Protein AF-A0A1Y1K5U5-F1 (afdb_monomer_lite)

Sequence (114 aa):
MARRVPLDRSEEAIRVIKEDGGVILTGFTSAGQVDKVNQDIDEIMTRRKSDEAFKARYNGRIYCGLLYGLSETAREEWALNPNLQSIVNHFLQTVNPPEVDKNSMRARSTNAIL

Structure (mmCIF, N/CA/C/O backbone):
data_AF-A0A1Y1K5U5-F1
#
_entry.id   AF-A0A1Y1K5U5-F1
#
loop_
_atom_site.group_PDB
_atom_site.id
_atom_site.type_symbol
_atom_site.label_atom_id
_atom_site.label_alt_id
_atom_site.label_comp_id
_atom_site.label_asym_id
_atom_site.label_entity_id
_atom_site.label_seq_id
_atom_site.pdbx_PDB_ins_code
_atom_site.Cartn_x
_atom_site.Cartn_y
_atom_site.Cartn_z
_atom_site.occupancy
_atom_site.B_iso_or_equiv
_atom_site.auth_seq_id
_atom_site.auth_comp_id
_atom_site.auth_asym_id
_atom_site.auth_atom_id
_atom_site.pdbx_PDB_model_num
ATOM 1 N N . MET A 1 1 ? -16.570 -13.990 1.260 1.00 72.00 1 MET A N 1
ATOM 2 C CA . MET A 1 1 ? -16.125 -12.811 0.478 1.00 72.00 1 MET A CA 1
ATOM 3 C C . MET A 1 1 ? -15.581 -11.797 1.470 1.00 72.00 1 MET A C 1
ATOM 5 O O . MET A 1 1 ? -16.231 -11.620 2.489 1.00 72.00 1 MET A O 1
ATOM 9 N N . ALA A 1 2 ? -14.414 -11.191 1.230 1.00 87.38 2 ALA A N 1
ATOM 10 C CA . ALA A 1 2 ? -13.828 -10.257 2.197 1.00 87.38 2 ALA A CA 1
ATOM 11 C C . ALA A 1 2 ? -14.745 -9.043 2.423 1.00 87.38 2 ALA A C 1
ATOM 13 O O . ALA A 1 2 ? -15.225 -8.434 1.456 1.00 87.38 2 ALA A O 1
ATOM 14 N N . ARG A 1 3 ? -14.997 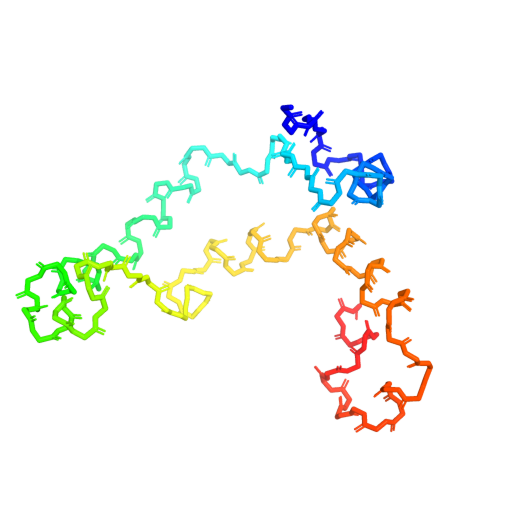-8.714 3.695 1.00 96.56 3 ARG A N 1
ATOM 15 C CA . ARG A 1 3 ? -15.768 -7.531 4.091 1.00 96.56 3 ARG A CA 1
ATOM 16 C C . ARG A 1 3 ? -15.022 -6.259 3.680 1.00 96.56 3 ARG A C 1
ATOM 18 O O . ARG A 1 3 ? -13.791 -6.224 3.655 1.00 96.56 3 ARG A O 1
ATOM 25 N N . ARG A 1 4 ? -15.786 -5.230 3.313 1.00 97.56 4 ARG A N 1
ATOM 26 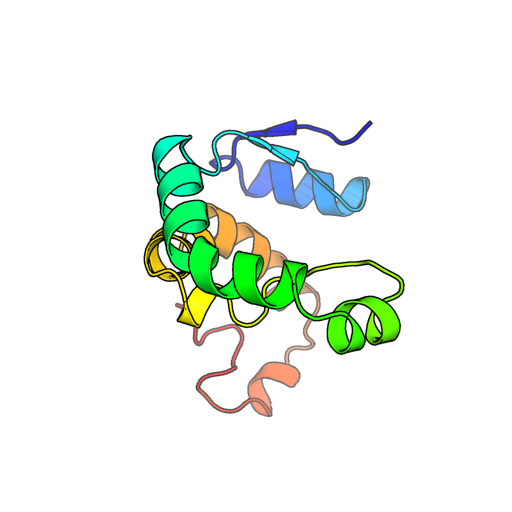C CA . ARG A 1 4 ? -15.281 -3.912 2.911 1.00 97.56 4 ARG A CA 1
ATOM 27 C C . ARG A 1 4 ? -15.586 -2.909 4.008 1.00 97.56 4 ARG A C 1
ATOM 29 O O . ARG A 1 4 ? -16.735 -2.830 4.429 1.00 97.56 4 ARG A O 1
ATOM 36 N N . VAL A 1 5 ? -14.577 -2.162 4.435 1.00 97.94 5 VAL A N 1
ATOM 37 C CA . VAL A 1 5 ? -14.700 -1.151 5.491 1.00 97.94 5 VAL A CA 1
ATOM 38 C C . VAL A 1 5 ? -13.995 0.126 5.025 1.00 97.94 5 VAL A C 1
ATOM 40 O O . VAL A 1 5 ? -12.882 0.034 4.505 1.00 97.94 5 VAL A O 1
ATOM 43 N N . PRO A 1 6 ? -14.611 1.311 5.167 1.00 97.75 6 PRO A N 1
ATOM 44 C CA . PRO A 1 6 ? -13.929 2.585 4.960 1.00 97.75 6 PRO A CA 1
ATOM 45 C C . PRO A 1 6 ? -12.664 2.709 5.811 1.00 97.75 6 PRO A C 1
ATOM 47 O O . PRO A 1 6 ? -12.664 2.333 6.980 1.00 97.75 6 PRO A O 1
ATOM 50 N N . LEU A 1 7 ? -11.582 3.232 5.229 1.00 96.38 7 LEU A N 1
ATOM 51 C CA . LEU A 1 7 ? -10.302 3.366 5.929 1.00 96.38 7 LEU A CA 1
ATOM 52 C C . LEU A 1 7 ? -10.418 4.191 7.223 1.00 96.38 7 LEU A C 1
ATOM 54 O O . LEU A 1 7 ? -9.733 3.891 8.189 1.00 96.38 7 LEU A O 1
ATOM 58 N N . ASP A 1 8 ? -11.296 5.191 7.264 1.00 96.44 8 ASP A N 1
ATOM 59 C CA . ASP A 1 8 ? -11.540 6.042 8.436 1.00 96.44 8 ASP A CA 1
ATOM 60 C C . ASP A 1 8 ? -12.292 5.342 9.585 1.00 96.44 8 ASP A C 1
ATOM 62 O O . ASP A 1 8 ? -12.498 5.936 10.643 1.00 96.44 8 ASP A O 1
ATOM 66 N N . ARG A 1 9 ? -12.669 4.067 9.423 1.00 97.44 9 ARG A N 1
ATOM 67 C CA . ARG A 1 9 ? -13.310 3.242 10.457 1.00 97.44 9 ARG A CA 1
ATOM 68 C C . ARG A 1 9 ? -12.373 2.163 10.999 1.00 97.44 9 ARG A C 1
ATOM 70 O O . ARG A 1 9 ? -12.685 0.970 10.953 1.00 97.44 9 ARG A O 1
ATOM 77 N N . SER A 1 10 ? -11.236 2.582 11.548 1.00 94.69 10 SER A N 1
ATOM 78 C CA . SER A 1 10 ? -10.174 1.688 12.035 1.00 94.69 10 SER A CA 1
ATOM 79 C C . SER A 1 10 ? -10.660 0.613 13.017 1.00 94.69 10 SER A C 1
ATOM 81 O O . SER A 1 10 ? -10.316 -0.553 12.851 1.00 94.69 10 SER A O 1
ATOM 83 N N . GLU A 1 11 ? -11.523 0.949 13.981 1.00 95.62 11 GLU A N 1
ATOM 84 C CA . GLU A 1 11 ? -12.069 -0.019 14.955 1.00 95.62 11 GLU A CA 1
ATOM 85 C C . GLU A 1 11 ? -12.918 -1.118 14.299 1.00 95.62 11 GLU A C 1
ATOM 87 O O . GLU A 1 11 ? -12.829 -2.301 14.639 1.00 95.62 11 GLU A O 1
ATOM 92 N N . GLU A 1 12 ? -13.731 -0.738 13.312 1.00 97.31 12 GLU A N 1
ATOM 93 C CA . GLU A 1 12 ? -14.527 -1.690 12.544 1.00 97.31 12 GLU A CA 1
ATOM 94 C C . GLU A 1 12 ? -13.615 -2.602 11.719 1.00 97.31 12 GLU A C 1
ATOM 96 O O . GLU A 1 12 ? -13.808 -3.819 11.717 1.00 97.31 12 GLU A O 1
ATOM 101 N N . ALA A 1 13 ? -12.585 -2.040 11.080 1.00 97.12 13 ALA A N 1
ATOM 102 C CA . ALA A 1 13 ? -11.598 -2.809 10.332 1.00 97.12 13 ALA A CA 1
ATOM 103 C C . ALA A 1 13 ? -10.841 -3.802 11.229 1.00 97.12 13 ALA A C 1
ATOM 105 O O . ALA A 1 13 ? -10.710 -4.969 10.863 1.00 97.12 13 ALA A O 1
ATOM 106 N N . ILE A 1 14 ? -10.407 -3.381 12.422 1.00 95.56 14 ILE A N 1
ATOM 107 C CA . ILE A 1 14 ? -9.746 -4.245 13.412 1.00 95.56 14 ILE A CA 1
ATOM 108 C C . ILE A 1 14 ? -10.658 -5.410 13.804 1.00 95.56 14 ILE A C 1
ATOM 110 O O . ILE A 1 14 ? -10.213 -6.561 13.813 1.00 95.56 14 ILE A O 1
ATOM 114 N N . ARG A 1 15 ? -11.935 -5.140 14.102 1.00 96.44 15 ARG A N 1
ATOM 115 C CA . ARG A 1 15 ? -12.911 -6.188 14.432 1.00 96.44 15 ARG A CA 1
ATOM 116 C C . ARG A 1 15 ? -13.062 -7.188 13.286 1.00 96.44 15 ARG A C 1
ATOM 118 O O . ARG A 1 15 ? -12.975 -8.390 13.520 1.00 96.44 15 ARG A O 1
ATOM 125 N N . VAL A 1 16 ? -13.226 -6.700 12.056 1.00 97.25 16 VAL A N 1
ATOM 126 C CA . VAL A 1 16 ? -13.337 -7.554 10.864 1.00 97.25 16 VAL A CA 1
ATOM 127 C C . VAL A 1 16 ? -12.089 -8.418 10.681 1.00 97.25 16 VAL A C 1
ATOM 129 O O . VAL A 1 16 ? -12.216 -9.612 10.435 1.00 97.25 16 VAL A O 1
ATOM 132 N N . ILE A 1 17 ? -10.887 -7.855 10.839 1.00 95.38 17 ILE A N 1
ATOM 133 C CA . ILE A 1 17 ? -9.633 -8.613 10.716 1.00 95.38 17 ILE A CA 1
ATOM 134 C C . ILE A 1 17 ? -9.550 -9.715 11.779 1.00 95.38 17 ILE A C 1
ATOM 136 O O . ILE A 1 17 ? -9.141 -10.827 11.457 1.00 95.38 17 ILE A O 1
ATOM 140 N N . LYS A 1 18 ? -9.951 -9.445 13.028 1.00 93.56 18 LYS A N 1
ATOM 141 C CA . LYS A 1 18 ? -9.954 -10.458 14.099 1.00 93.56 18 LYS A CA 1
ATOM 142 C C . LYS A 1 18 ? -10.925 -11.609 13.827 1.00 93.56 18 LYS A C 1
ATOM 144 O O . LYS A 1 18 ? -10.623 -12.743 14.178 1.00 93.56 18 LYS A O 1
ATOM 149 N N . GLU A 1 19 ? -12.080 -11.310 13.242 1.00 95.44 19 GLU A N 1
ATOM 150 C CA . GLU A 1 19 ? -13.129 -12.294 12.954 1.00 95.44 19 GLU A CA 1
ATOM 151 C C . GLU A 1 19 ? -12.844 -13.099 11.672 1.00 95.44 19 GLU A C 1
ATOM 153 O O . GLU A 1 19 ? -13.008 -14.316 11.665 1.00 95.44 19 GLU A O 1
ATOM 158 N N . ASP A 1 20 ? -12.389 -12.433 10.605 1.00 95.75 20 ASP A N 1
ATOM 159 C CA . ASP A 1 20 ? -12.298 -13.020 9.257 1.00 95.75 20 ASP A CA 1
ATOM 160 C C . ASP A 1 20 ? -10.862 -13.283 8.787 1.00 95.75 20 ASP A C 1
ATOM 162 O O . ASP A 1 20 ? -10.653 -13.874 7.727 1.00 95.75 20 ASP A O 1
ATOM 166 N N . GLY A 1 21 ? -9.858 -12.785 9.509 1.00 92.88 21 GLY A N 1
ATOM 167 C CA . GLY A 1 21 ? -8.456 -12.816 9.088 1.00 92.88 21 GLY A CA 1
ATOM 168 C C . GLY A 1 21 ? -8.098 -11.811 7.984 1.00 92.88 21 GLY A C 1
ATOM 169 O O . GLY A 1 21 ? -6.947 -11.777 7.550 1.00 92.88 21 GLY A O 1
ATOM 170 N N . GLY A 1 22 ? -9.038 -10.978 7.519 1.00 94.50 22 GLY A N 1
ATOM 171 C CA . GLY A 1 22 ? -8.760 -9.966 6.497 1.00 94.50 22 GLY A CA 1
ATOM 172 C C . GLY A 1 22 ? -9.924 -9.022 6.189 1.00 94.50 22 GLY A C 1
ATOM 173 O O . GLY A 1 22 ? -11.089 -9.340 6.409 1.00 94.50 22 GLY A O 1
ATOM 174 N N . VAL A 1 23 ? -9.595 -7.852 5.639 1.00 96.50 23 VAL A N 1
ATOM 175 C CA . VAL A 1 23 ? -10.547 -6.795 5.262 1.00 96.50 23 VAL A CA 1
ATOM 176 C C . VAL A 1 23 ? -10.081 -6.092 3.986 1.00 96.50 23 VAL A C 1
ATOM 178 O O . VAL A 1 23 ? -8.883 -5.982 3.732 1.00 96.50 23 VAL A O 1
ATOM 181 N N . ILE A 1 24 ? -11.020 -5.598 3.181 1.00 97.31 24 ILE A N 1
ATOM 182 C CA . ILE A 1 24 ? -10.735 -4.662 2.088 1.00 97.31 24 ILE A CA 1
ATOM 183 C C . ILE A 1 24 ? -10.997 -3.244 2.604 1.00 97.31 24 ILE A C 1
ATOM 185 O O . ILE A 1 24 ? -12.151 -2.878 2.836 1.00 97.31 24 ILE A O 1
ATOM 189 N N . LEU A 1 25 ? -9.942 -2.442 2.755 1.00 96.94 25 LEU A N 1
ATOM 190 C CA . LEU A 1 25 ? -10.059 -1.034 3.143 1.00 96.94 25 LEU A CA 1
ATOM 191 C C . LEU A 1 25 ? -10.416 -0.176 1.926 1.00 96.94 25 LEU A C 1
ATOM 193 O O . LEU A 1 25 ? -9.660 -0.104 0.957 1.00 96.94 25 LEU A O 1
ATOM 197 N N . THR A 1 26 ? -11.584 0.461 1.954 1.00 96.62 26 THR A N 1
ATOM 198 C CA . THR A 1 26 ? -12.045 1.338 0.869 1.00 96.62 26 THR A CA 1
ATOM 199 C C . THR A 1 26 ? -11.622 2.782 1.112 1.00 96.62 26 THR A C 1
ATOM 201 O O . THR A 1 26 ? -11.540 3.217 2.258 1.00 96.62 26 THR A O 1
ATOM 204 N N . GLY A 1 27 ? -11.393 3.543 0.037 1.00 94.19 27 GLY A N 1
ATOM 205 C CA . GLY A 1 27 ? -10.946 4.938 0.141 1.00 94.19 27 GLY A CA 1
ATOM 206 C C . GLY A 1 27 ? -9.488 5.088 0.588 1.00 94.19 27 GLY A C 1
ATOM 207 O O . GLY A 1 27 ? -9.111 6.150 1.063 1.00 94.19 27 GLY A O 1
ATOM 208 N N . PHE A 1 28 ? -8.678 4.031 0.455 1.00 94.94 28 PHE A N 1
ATOM 209 C CA . PHE A 1 28 ? -7.281 4.030 0.889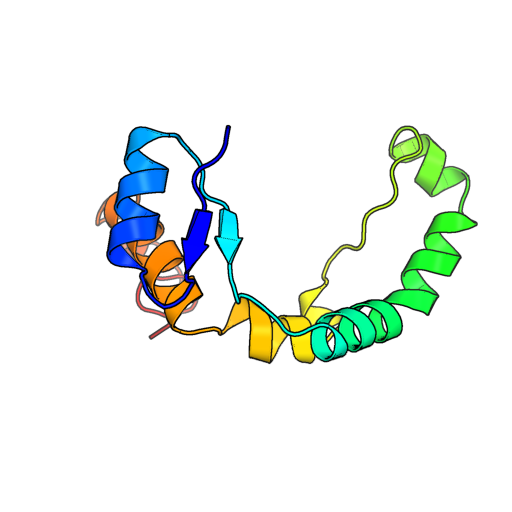 1.00 94.94 28 PHE A CA 1
ATOM 210 C C . PHE A 1 28 ? -6.398 5.026 0.131 1.00 94.94 28 PHE A C 1
ATOM 212 O O . PHE A 1 28 ? -5.567 5.698 0.729 1.00 94.94 28 PHE A O 1
ATOM 219 N N . THR A 1 29 ? -6.576 5.116 -1.185 1.00 96.06 29 THR A N 1
ATOM 220 C CA . THR A 1 29 ? -5.761 5.967 -2.052 1.00 96.06 29 THR A CA 1
ATOM 221 C C . THR A 1 29 ? -6.584 6.464 -3.236 1.00 96.06 29 THR A C 1
ATOM 223 O O . THR A 1 29 ? -7.618 5.877 -3.574 1.00 96.06 29 THR A O 1
ATOM 226 N N . SER A 1 30 ? -6.140 7.551 -3.865 1.00 96.31 30 SER A N 1
ATOM 227 C CA . SER A 1 30 ? -6.725 8.060 -5.104 1.00 96.31 30 SER A CA 1
ATOM 228 C C . SER A 1 30 ? -6.102 7.396 -6.336 1.00 96.31 30 SER A C 1
ATOM 230 O O . SER A 1 30 ? -4.972 6.911 -6.297 1.00 96.31 30 SER A O 1
ATOM 232 N N . ALA A 1 31 ? -6.813 7.425 -7.467 1.00 96.94 31 ALA A N 1
ATOM 233 C CA . ALA A 1 31 ? -6.264 6.953 -8.740 1.00 96.94 31 ALA A CA 1
ATOM 234 C C . ALA A 1 31 ? -4.968 7.698 -9.118 1.00 96.94 31 ALA A C 1
ATOM 236 O O . ALA A 1 31 ? -3.997 7.067 -9.513 1.00 96.94 31 ALA A O 1
ATOM 237 N N . GLY A 1 32 ? -4.907 9.015 -8.885 1.00 98.00 32 GLY A N 1
ATOM 238 C CA . GLY A 1 32 ? -3.711 9.811 -9.181 1.00 98.00 32 GLY A CA 1
ATOM 239 C C . GLY A 1 32 ? -2.487 9.425 -8.343 1.00 98.00 32 GLY A C 1
ATOM 240 O O . GLY A 1 32 ? -1.371 9.425 -8.853 1.00 98.00 32 GLY A O 1
ATOM 241 N N . GLN A 1 33 ? -2.678 9.039 -7.076 1.00 97.56 33 GLN A N 1
ATOM 242 C CA . GLN A 1 33 ? -1.586 8.504 -6.256 1.00 97.56 33 GLN A CA 1
ATOM 243 C C . GLN A 1 33 ? -1.103 7.146 -6.785 1.00 97.56 33 GLN A C 1
ATOM 245 O O . GLN A 1 33 ? 0.101 6.906 -6.835 1.00 97.56 33 GLN A O 1
ATOM 250 N N . VAL A 1 34 ? -2.017 6.276 -7.226 1.00 97.44 34 VAL A N 1
ATOM 251 C CA . VAL A 1 34 ? -1.660 4.994 -7.857 1.00 97.44 34 VAL A CA 1
ATOM 252 C C . VAL A 1 34 ? -0.866 5.216 -9.142 1.00 97.44 34 VAL A C 1
ATOM 254 O O . VAL A 1 34 ? 0.173 4.583 -9.328 1.00 97.44 34 VAL A O 1
ATOM 257 N N . ASP A 1 35 ? -1.303 6.139 -9.995 1.00 98.25 35 ASP A N 1
ATOM 258 C CA . ASP A 1 35 ? -0.600 6.479 -11.235 1.00 98.25 35 ASP A CA 1
ATOM 259 C C . ASP A 1 35 ? 0.807 7.006 -10.950 1.00 98.25 35 ASP A C 1
ATOM 261 O O . ASP A 1 35 ? 1.767 6.602 -11.609 1.00 98.25 35 ASP A O 1
ATOM 265 N N . LYS A 1 36 ? 0.951 7.841 -9.916 1.00 98.12 36 LYS A N 1
ATOM 266 C CA . LYS A 1 36 ? 2.249 8.365 -9.499 1.00 98.12 36 LYS A CA 1
ATOM 267 C C . LYS A 1 36 ? 3.191 7.259 -9.025 1.00 98.12 36 LYS A C 1
ATOM 269 O O . LYS A 1 36 ? 4.322 7.183 -9.495 1.00 98.12 36 LYS A O 1
ATOM 274 N N . VAL A 1 37 ? 2.715 6.359 -8.164 1.00 97.44 37 VAL A N 1
ATOM 275 C CA . VAL A 1 37 ? 3.516 5.218 -7.695 1.00 97.44 37 VAL A CA 1
ATOM 276 C C . VAL A 1 37 ? 3.898 4.295 -8.855 1.00 97.44 37 VAL A C 1
ATOM 278 O O . VAL A 1 37 ? 5.037 3.837 -8.916 1.00 97.44 37 VAL A O 1
ATOM 281 N N . ASN A 1 38 ? 2.982 4.046 -9.796 1.00 97.12 38 ASN A N 1
ATOM 282 C CA . ASN A 1 38 ? 3.269 3.260 -10.998 1.00 97.12 38 ASN A CA 1
ATOM 283 C C . ASN A 1 38 ? 4.355 3.916 -11.857 1.00 97.12 38 ASN A C 1
ATOM 285 O O . ASN A 1 38 ? 5.255 3.219 -12.320 1.00 97.12 38 ASN A O 1
ATOM 289 N N . GLN A 1 39 ? 4.296 5.240 -12.032 1.00 97.88 39 GLN A N 1
ATOM 290 C CA . GLN A 1 39 ? 5.313 6.000 -12.754 1.00 97.88 39 GLN A CA 1
ATOM 291 C C . GLN A 1 39 ? 6.680 5.912 -12.064 1.00 97.88 39 GLN A C 1
ATOM 293 O O . GLN A 1 39 ? 7.681 5.653 -12.728 1.00 97.88 39 GLN A O 1
ATOM 298 N N . ASP A 1 40 ? 6.726 6.086 -10.741 1.00 97.19 40 ASP A N 1
ATOM 299 C CA . ASP A 1 40 ? 7.975 6.087 -9.970 1.00 97.19 40 ASP A CA 1
ATOM 300 C C . ASP A 1 40 ? 8.727 4.741 -10.059 1.00 97.19 40 ASP A C 1
ATOM 302 O O . ASP A 1 40 ? 9.954 4.700 -9.972 1.00 97.19 40 ASP A O 1
ATOM 306 N N . ILE A 1 41 ? 8.012 3.625 -10.256 1.00 96.75 41 ILE A N 1
ATOM 307 C CA . ILE A 1 41 ? 8.616 2.285 -10.364 1.00 96.75 41 ILE A CA 1
ATOM 308 C C . ILE A 1 41 ? 8.770 1.778 -11.802 1.00 96.75 41 ILE A C 1
ATOM 310 O O . ILE A 1 41 ? 9.310 0.681 -11.989 1.00 96.75 41 ILE A O 1
ATOM 314 N N . ASP A 1 42 ? 8.287 2.514 -12.807 1.00 96.56 42 ASP A N 1
ATOM 315 C CA . ASP A 1 42 ? 8.111 1.992 -14.168 1.00 96.56 42 ASP A CA 1
ATOM 316 C C . ASP A 1 42 ? 9.429 1.522 -14.792 1.00 96.56 42 ASP A C 1
ATOM 318 O O . ASP A 1 42 ? 9.510 0.409 -15.315 1.00 96.56 42 ASP A O 1
ATOM 322 N N . GLU A 1 43 ? 10.50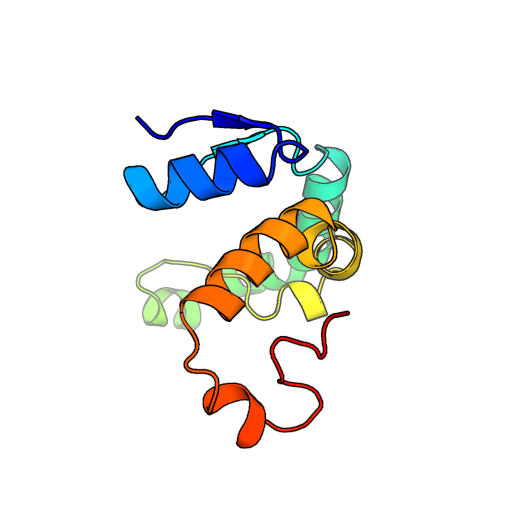2 2.300 -14.646 1.00 94.56 43 GLU A N 1
ATOM 323 C CA . GLU A 1 43 ? 11.824 1.942 -15.171 1.00 94.56 43 GLU A CA 1
ATOM 324 C C . GLU A 1 43 ? 12.331 0.618 -14.569 1.00 94.56 43 GLU A C 1
ATOM 326 O O . GLU A 1 43 ? 12.772 -0.293 -15.279 1.00 94.56 43 GLU A O 1
ATOM 331 N N . ILE A 1 44 ? 12.211 0.467 -13.246 1.00 93.50 44 ILE A N 1
ATOM 332 C CA . ILE A 1 44 ? 12.645 -0.737 -12.527 1.00 93.50 44 ILE A CA 1
ATOM 333 C C . ILE A 1 44 ? 11.809 -1.939 -12.953 1.00 93.50 44 ILE A C 1
ATOM 335 O O . ILE A 1 44 ? 12.354 -3.029 -13.157 1.00 93.50 44 ILE A O 1
ATOM 339 N N . MET A 1 45 ? 10.498 -1.756 -13.082 1.00 94.62 45 MET A N 1
ATOM 340 C CA . MET A 1 45 ? 9.588 -2.817 -13.491 1.00 94.62 45 MET A CA 1
ATOM 341 C C . MET A 1 45 ? 9.824 -3.223 -14.942 1.00 94.62 45 MET A C 1
ATOM 343 O O . MET A 1 45 ? 9.840 -4.417 -15.233 1.00 94.62 45 MET A O 1
ATOM 347 N N . THR A 1 46 ? 10.077 -2.268 -15.833 1.00 95.06 46 THR A N 1
ATOM 348 C CA . THR A 1 46 ? 10.425 -2.512 -17.236 1.00 95.06 46 THR A CA 1
ATOM 349 C C . THR A 1 46 ? 11.721 -3.305 -17.349 1.00 95.06 46 THR A C 1
ATOM 351 O O . THR A 1 46 ? 11.745 -4.336 -18.020 1.00 95.06 46 THR A O 1
ATOM 354 N N . ARG A 1 47 ? 12.764 -2.933 -16.597 1.00 93.38 47 ARG A N 1
ATOM 355 C CA . ARG A 1 47 ? 14.014 -3.705 -16.541 1.00 93.38 47 ARG A CA 1
ATOM 356 C C . ARG A 1 47 ? 13.806 -5.126 -16.007 1.00 93.38 47 ARG A C 1
ATOM 358 O O . ARG A 1 47 ? 14.355 -6.073 -16.551 1.00 93.38 47 ARG A O 1
ATOM 365 N N . ARG A 1 48 ? 12.996 -5.312 -14.957 1.00 91.69 48 ARG A N 1
ATOM 366 C CA . ARG A 1 48 ? 12.703 -6.658 -14.419 1.00 91.69 48 ARG A CA 1
ATOM 367 C C . ARG A 1 48 ? 11.864 -7.502 -15.382 1.00 91.69 48 ARG A C 1
ATOM 369 O O . ARG A 1 48 ? 12.011 -8.719 -15.411 1.00 91.69 48 ARG A O 1
ATOM 376 N N . LYS A 1 49 ? 10.999 -6.873 -16.183 1.00 92.06 49 LYS A N 1
ATOM 377 C CA . LYS A 1 49 ? 10.218 -7.534 -17.241 1.00 92.06 49 LYS A CA 1
ATOM 378 C C . LYS A 1 49 ? 11.075 -7.999 -18.415 1.00 92.06 49 LYS A C 1
ATOM 380 O O . LYS A 1 49 ? 10.637 -8.908 -19.114 1.00 92.06 49 LYS A O 1
ATOM 385 N N . SER A 1 50 ? 12.248 -7.419 -18.648 1.00 93.62 50 SER A N 1
ATOM 386 C CA . SER A 1 50 ? 13.179 -7.875 -19.689 1.00 93.62 50 SER A CA 1
ATOM 387 C C . SER A 1 50 ? 14.283 -8.805 -19.171 1.00 93.62 50 SER A C 1
ATOM 389 O O . SER A 1 50 ? 14.988 -9.411 -19.972 1.00 93.62 50 SER A O 1
ATOM 391 N N . ASP A 1 51 ? 14.419 -8.962 -17.852 1.00 93.75 51 ASP A N 1
ATOM 392 C CA . ASP A 1 51 ? 15.425 -9.822 -17.226 1.00 93.75 51 ASP A CA 1
ATOM 393 C C . ASP A 1 51 ? 14.940 -11.282 -17.111 1.00 93.75 51 ASP A C 1
ATOM 395 O O . ASP A 1 51 ? 14.197 -11.658 -16.199 1.00 93.75 51 ASP A O 1
ATOM 399 N N . GLU A 1 52 ? 15.379 -12.130 -18.045 1.00 94.50 52 GLU A N 1
ATOM 400 C CA . GLU A 1 52 ? 15.038 -13.559 -18.067 1.00 94.50 52 GLU A CA 1
ATOM 401 C C . GLU A 1 52 ? 15.614 -14.338 -16.875 1.00 94.50 52 GLU A C 1
ATOM 403 O O . GLU A 1 52 ? 14.978 -15.275 -16.384 1.00 94.50 52 GLU A O 1
ATOM 408 N N . ALA A 1 53 ? 16.773 -13.933 -16.346 1.00 93.00 53 ALA A N 1
ATOM 409 C CA . ALA A 1 53 ? 17.347 -14.571 -15.163 1.00 93.00 53 ALA A CA 1
ATOM 410 C C . ALA A 1 53 ? 16.489 -14.281 -13.923 1.00 93.00 53 ALA A C 1
ATOM 412 O O . ALA A 1 53 ? 16.226 -15.177 -13.114 1.00 93.00 53 ALA A O 1
ATOM 413 N N . PHE A 1 54 ? 15.991 -13.048 -13.798 1.00 90.31 54 PHE A N 1
ATOM 414 C CA . PHE A 1 54 ? 15.050 -12.675 -12.747 1.00 90.31 54 PHE A CA 1
ATOM 415 C C . PHE A 1 54 ? 13.739 -13.457 -12.866 1.00 90.31 54 PHE A C 1
ATOM 417 O O . PHE A 1 54 ? 13.280 -14.040 -11.882 1.00 90.31 54 PHE A O 1
ATOM 424 N N . LYS A 1 55 ? 13.151 -13.533 -14.067 1.00 92.12 55 LYS A N 1
ATOM 425 C CA . LYS A 1 55 ? 11.927 -14.318 -14.298 1.00 92.12 55 LYS A CA 1
ATOM 426 C C . LYS A 1 55 ? 12.112 -15.783 -13.924 1.00 92.12 55 LYS A C 1
ATOM 428 O O . LYS A 1 55 ? 11.264 -16.326 -13.217 1.00 92.12 55 LYS A O 1
ATOM 433 N N . ALA A 1 56 ? 13.210 -16.409 -14.347 1.00 93.81 56 ALA A N 1
ATOM 434 C CA . ALA A 1 56 ? 13.507 -17.800 -14.017 1.00 93.81 56 ALA A CA 1
ATOM 435 C C . ALA A 1 56 ? 13.619 -18.001 -12.499 1.00 93.81 56 ALA A C 1
ATOM 437 O O . ALA A 1 56 ? 13.012 -18.917 -11.947 1.00 93.81 56 ALA A O 1
ATOM 438 N N . ARG A 1 57 ? 14.314 -17.092 -11.802 1.00 93.00 57 ARG A N 1
ATOM 439 C CA . ARG A 1 57 ? 14.472 -17.139 -10.341 1.00 93.00 57 ARG A CA 1
ATOM 440 C C . ARG A 1 57 ? 13.141 -17.091 -9.585 1.00 93.00 57 ARG A C 1
ATOM 442 O O . ARG A 1 57 ? 13.035 -17.687 -8.515 1.00 93.00 57 ARG A O 1
ATOM 449 N N . TYR A 1 58 ? 12.145 -16.383 -10.113 1.00 90.69 58 TYR A N 1
ATOM 450 C CA . TYR A 1 58 ? 10.857 -16.165 -9.448 1.00 90.69 58 TYR A CA 1
ATOM 451 C C . TYR A 1 58 ? 9.677 -16.843 -10.152 1.00 90.69 58 TYR A C 1
ATOM 453 O O . TYR A 1 58 ? 8.533 -16.425 -9.969 1.00 90.69 58 TYR A O 1
ATOM 461 N N . ASN A 1 59 ? 9.926 -17.908 -10.924 1.00 93.12 59 ASN A N 1
ATOM 462 C CA . ASN A 1 59 ? 8.893 -18.689 -11.617 1.00 93.12 59 ASN A CA 1
ATOM 463 C C . ASN A 1 59 ? 7.934 -17.805 -12.441 1.00 93.12 59 ASN A C 1
ATOM 465 O O . ASN A 1 59 ? 6.713 -17.928 -12.352 1.00 93.12 59 ASN A O 1
ATOM 469 N N . GLY A 1 60 ? 8.495 -16.845 -13.179 1.00 89.94 60 GLY A N 1
ATOM 470 C CA . GLY A 1 60 ? 7.762 -15.890 -14.011 1.00 89.94 60 GLY A CA 1
ATOM 471 C C . GLY A 1 60 ? 7.112 -14.727 -13.253 1.00 89.94 60 GLY A C 1
ATOM 472 O O . GLY A 1 60 ? 6.521 -13.852 -13.883 1.00 89.94 60 GLY A O 1
ATOM 473 N N . ARG A 1 61 ? 7.216 -14.668 -11.919 1.00 91.38 61 ARG A N 1
ATOM 474 C CA . ARG A 1 61 ? 6.681 -13.553 -11.124 1.00 91.38 61 ARG A CA 1
ATOM 475 C C . ARG A 1 61 ? 7.630 -12.363 -11.150 1.00 91.38 61 ARG A C 1
ATOM 477 O O . ARG A 1 61 ? 8.844 -12.508 -11.045 1.00 91.38 61 ARG A O 1
ATOM 484 N N . ILE A 1 62 ? 7.050 -11.169 -11.197 1.00 91.25 62 ILE A N 1
ATOM 485 C CA . ILE A 1 62 ? 7.777 -9.905 -11.116 1.00 91.25 62 ILE A CA 1
ATOM 486 C C . ILE A 1 62 ? 7.246 -9.153 -9.905 1.00 91.25 62 ILE A C 1
ATOM 488 O O . ILE A 1 62 ? 6.042 -8.959 -9.771 1.00 91.25 62 ILE A O 1
ATOM 492 N N . TYR A 1 63 ? 8.142 -8.734 -9.021 1.00 89.62 63 TYR A N 1
ATOM 493 C CA . TYR A 1 63 ? 7.808 -7.891 -7.877 1.00 89.62 63 TYR A CA 1
ATOM 494 C C . TYR A 1 63 ? 8.631 -6.610 -7.937 1.00 89.62 63 TYR A C 1
ATOM 496 O O . TYR A 1 63 ? 9.704 -6.617 -8.539 1.00 89.62 63 TYR A O 1
ATOM 504 N N . CYS A 1 64 ? 8.162 -5.540 -7.296 1.00 89.69 64 CYS A N 1
ATOM 505 C CA . CYS A 1 64 ? 8.957 -4.354 -6.984 1.00 89.69 64 CYS A CA 1
ATOM 506 C C . CYS A 1 64 ? 9.363 -4.435 -5.508 1.00 89.69 64 CYS A C 1
ATOM 508 O O . CYS A 1 64 ? 8.508 -4.492 -4.629 1.00 89.69 64 CYS A O 1
ATOM 510 N N . GLY A 1 65 ? 10.664 -4.517 -5.234 1.00 88.25 65 GLY A N 1
ATOM 511 C CA . GLY A 1 65 ? 11.176 -4.509 -3.861 1.00 88.25 65 GLY A CA 1
ATOM 512 C C . GLY A 1 65 ? 11.540 -3.087 -3.453 1.00 88.25 65 GLY A C 1
ATOM 513 O O . GLY A 1 65 ? 11.891 -2.299 -4.323 1.00 88.25 65 GLY A O 1
ATOM 514 N N . LEU A 1 66 ? 11.520 -2.794 -2.149 1.00 90.62 66 LEU A N 1
ATOM 515 C CA . LEU A 1 66 ? 11.897 -1.484 -1.593 1.00 90.62 66 LEU A CA 1
ATOM 516 C C . LEU A 1 66 ? 11.022 -0.317 -2.091 1.00 90.62 66 LEU A C 1
ATOM 518 O O . LEU A 1 66 ? 11.516 0.793 -2.243 1.00 90.62 66 LEU A O 1
ATOM 522 N N . LEU A 1 67 ? 9.722 -0.553 -2.308 1.00 94.44 67 LEU A N 1
ATOM 523 C CA . LEU A 1 67 ? 8.781 0.437 -2.854 1.00 94.44 67 LEU A CA 1
ATOM 524 C C . LEU A 1 67 ? 8.853 1.807 -2.158 1.00 94.44 67 LEU A C 1
ATOM 526 O O . LEU A 1 67 ? 8.902 2.829 -2.830 1.00 94.44 67 LEU A O 1
ATOM 530 N N . TYR A 1 68 ? 8.927 1.839 -0.827 1.00 93.06 68 TYR A N 1
ATOM 531 C CA . TYR A 1 68 ? 8.989 3.094 -0.064 1.00 93.06 68 TYR A CA 1
ATOM 532 C C . TYR A 1 68 ? 10.306 3.867 -0.242 1.00 93.06 68 TYR A C 1
ATOM 534 O O . TYR A 1 68 ? 10.354 5.071 -0.012 1.00 93.06 68 TYR A O 1
ATOM 542 N N . GLY A 1 69 ? 11.379 3.202 -0.678 1.00 94.31 69 GLY A N 1
ATOM 543 C CA . GLY A 1 69 ? 12.615 3.871 -1.094 1.00 94.31 69 GLY A CA 1
ATOM 544 C C . GLY A 1 69 ? 12.561 4.401 -2.529 1.00 94.31 69 GLY A C 1
ATOM 545 O O . GLY A 1 69 ? 13.427 5.177 -2.913 1.00 94.31 69 GLY A O 1
ATOM 546 N N . LEU A 1 70 ? 11.566 3.979 -3.313 1.00 95.44 70 LEU A N 1
ATOM 547 C CA . LEU A 1 70 ? 11.435 4.290 -4.738 1.00 95.44 70 LEU A CA 1
ATOM 548 C C . LEU A 1 70 ? 10.328 5.306 -5.028 1.00 95.44 70 LEU A C 1
ATOM 550 O O . LEU A 1 70 ? 10.451 6.063 -5.980 1.00 95.44 70 LEU A O 1
ATOM 554 N N . SER A 1 71 ? 9.270 5.342 -4.215 1.00 97.44 71 SER A N 1
ATOM 555 C CA . SER A 1 71 ? 8.173 6.296 -4.364 1.00 97.44 71 SER A CA 1
ATOM 556 C C . SER A 1 71 ? 7.921 7.042 -3.063 1.00 97.44 71 SER A C 1
ATOM 558 O O . SER A 1 71 ? 7.623 6.446 -2.025 1.00 97.44 71 SER A O 1
ATOM 560 N N . GLU A 1 72 ? 8.023 8.367 -3.138 1.00 96.62 72 GLU A N 1
ATOM 561 C CA . GLU A 1 72 ? 7.651 9.271 -2.051 1.00 96.62 72 GLU A CA 1
ATOM 562 C C . GLU A 1 72 ? 6.160 9.169 -1.740 1.00 96.62 72 GLU A C 1
ATOM 564 O O . GLU A 1 72 ? 5.803 9.053 -0.577 1.00 96.62 72 GLU A O 1
ATOM 569 N N . THR A 1 73 ? 5.294 9.075 -2.752 1.00 97.31 73 THR A N 1
ATOM 570 C CA . THR A 1 73 ? 3.853 8.880 -2.541 1.00 97.31 73 THR A CA 1
ATOM 571 C C . THR A 1 73 ? 3.570 7.601 -1.754 1.00 97.31 73 THR A C 1
ATOM 573 O O . THR A 1 73 ? 2.827 7.626 -0.777 1.00 97.31 73 THR A O 1
ATOM 576 N N . ALA A 1 74 ? 4.206 6.480 -2.103 1.00 96.69 74 ALA A N 1
ATOM 577 C CA . ALA A 1 74 ? 4.022 5.248 -1.336 1.00 96.69 74 ALA A CA 1
ATOM 578 C C . ALA A 1 74 ? 4.569 5.358 0.102 1.00 96.69 74 ALA A C 1
ATOM 580 O O . ALA A 1 74 ? 4.059 4.711 1.015 1.00 96.69 74 ALA A O 1
ATOM 581 N N . ARG A 1 75 ? 5.623 6.145 0.323 1.00 95.62 75 ARG A N 1
ATOM 582 C CA . ARG A 1 75 ? 6.218 6.313 1.651 1.00 95.62 75 ARG A CA 1
ATOM 583 C C . ARG A 1 75 ? 5.397 7.254 2.530 1.00 95.62 75 ARG A C 1
ATOM 585 O O . ARG A 1 75 ? 5.018 6.864 3.624 1.00 95.62 75 ARG A O 1
ATOM 592 N N . GLU A 1 76 ? 5.105 8.452 2.047 1.00 94.81 76 GLU A N 1
ATOM 593 C CA . GLU A 1 76 ? 4.528 9.529 2.853 1.00 94.81 76 GLU A CA 1
ATOM 594 C C . GLU A 1 76 ? 2.993 9.481 2.878 1.00 94.81 76 GLU A C 1
ATOM 596 O O . GLU A 1 76 ? 2.387 9.740 3.910 1.00 94.81 76 GLU A O 1
ATOM 601 N N . GLU A 1 77 ? 2.338 9.087 1.780 1.00 95.25 77 GLU A N 1
ATOM 602 C CA . GLU A 1 77 ? 0.866 9.094 1.703 1.00 95.25 77 GLU A CA 1
ATOM 603 C C . GLU A 1 77 ? 0.256 7.751 2.109 1.00 95.25 77 GLU A C 1
ATOM 605 O O . GLU A 1 77 ? -0.781 7.693 2.770 1.00 95.25 77 GLU A O 1
ATOM 610 N N . TRP A 1 78 ? 0.880 6.647 1.687 1.00 95.00 78 TRP A N 1
ATOM 611 C CA . TRP A 1 78 ? 0.356 5.303 1.941 1.00 95.00 78 TRP A CA 1
ATOM 612 C C . TRP A 1 78 ? 0.838 4.757 3.277 1.00 95.00 78 TRP A C 1
ATOM 614 O O . TRP A 1 78 ? 0.015 4.396 4.118 1.00 95.00 78 TRP A O 1
ATOM 624 N N . ALA A 1 79 ? 2.157 4.683 3.480 1.00 92.88 79 ALA A N 1
ATOM 625 C CA . ALA A 1 79 ? 2.698 4.064 4.682 1.00 92.88 79 ALA A CA 1
ATOM 626 C C . ALA A 1 79 ? 2.404 4.901 5.933 1.00 92.88 79 ALA A C 1
ATOM 628 O O . ALA A 1 79 ? 2.048 4.318 6.949 1.00 92.88 79 ALA A O 1
ATOM 629 N N . LEU A 1 80 ? 2.481 6.234 5.871 1.00 91.44 80 LEU A N 1
ATOM 630 C CA . LEU A 1 80 ? 2.224 7.106 7.029 1.00 91.44 80 LEU A CA 1
ATOM 631 C C . LEU A 1 80 ? 0.750 7.503 7.211 1.00 91.44 80 LEU A C 1
ATOM 633 O O . LEU A 1 80 ? 0.444 8.347 8.052 1.00 91.44 80 LEU A O 1
ATOM 637 N N . ASN A 1 81 ? -0.184 6.891 6.475 1.00 94.00 81 ASN A N 1
ATOM 638 C CA . ASN A 1 81 ? -1.601 7.186 6.656 1.00 94.00 81 ASN A CA 1
ATOM 639 C C . ASN A 1 81 ? -2.036 6.901 8.114 1.00 94.00 81 ASN A C 1
ATOM 641 O O . ASN A 1 81 ? -1.912 5.758 8.565 1.00 94.00 81 ASN A O 1
ATOM 645 N N . PRO A 1 82 ? -2.597 7.880 8.848 1.00 91.81 82 PRO A N 1
ATOM 646 C CA . PRO A 1 82 ? -2.846 7.746 10.286 1.00 91.81 82 PRO A CA 1
ATOM 647 C C . PRO A 1 82 ? -3.873 6.660 10.623 1.00 91.81 82 PRO A C 1
ATOM 649 O O . PRO A 1 82 ? -3.737 5.964 11.629 1.00 91.81 82 PRO A O 1
ATOM 652 N N . ASN A 1 83 ? -4.873 6.457 9.764 1.00 94.12 83 ASN A N 1
ATOM 653 C CA . ASN A 1 83 ? -5.873 5.413 9.968 1.00 94.12 83 ASN A CA 1
ATOM 654 C C . ASN A 1 83 ? -5.278 4.023 9.728 1.00 94.12 83 ASN A C 1
ATOM 656 O O . ASN A 1 83 ? -5.520 3.102 10.508 1.00 94.12 83 ASN A O 1
ATOM 660 N N . LEU A 1 84 ? -4.440 3.876 8.693 1.00 94.56 84 LEU A N 1
ATOM 661 C CA . LEU A 1 84 ? -3.715 2.628 8.461 1.00 94.56 84 LEU A CA 1
ATOM 662 C C . LEU A 1 84 ? -2.754 2.330 9.621 1.00 94.56 84 LEU A C 1
ATOM 664 O O . LEU A 1 84 ? -2.725 1.202 10.111 1.00 94.56 84 LEU A O 1
ATOM 668 N N . GLN A 1 85 ? -2.015 3.339 10.087 1.00 93.69 85 GLN A N 1
ATOM 669 C CA . GLN A 1 85 ? -1.114 3.228 11.234 1.00 93.69 85 GLN A CA 1
ATOM 670 C C . GLN A 1 85 ? -1.862 2.823 12.504 1.00 93.69 85 GLN A C 1
ATOM 672 O O . GLN A 1 85 ? -1.403 1.936 13.214 1.00 93.69 85 GLN A O 1
ATOM 677 N N . SER A 1 86 ? -3.048 3.381 12.760 1.00 92.62 86 SER A N 1
ATOM 678 C CA . SER A 1 86 ? -3.903 2.968 13.880 1.00 92.62 86 SER A CA 1
ATOM 679 C C . SER A 1 86 ? -4.240 1.470 13.832 1.00 92.62 86 SER A C 1
ATOM 681 O O . SER A 1 86 ? -4.069 0.772 14.833 1.00 92.62 86 SER A O 1
ATOM 683 N N . ILE A 1 87 ? -4.628 0.946 12.662 1.00 93.94 87 ILE A N 1
ATOM 684 C CA . ILE A 1 87 ? -4.927 -0.484 12.484 1.00 93.94 87 ILE A CA 1
ATOM 685 C C . ILE A 1 87 ? -3.668 -1.334 12.702 1.00 93.94 87 ILE A C 1
ATOM 687 O O . ILE A 1 87 ? -3.707 -2.312 13.447 1.00 93.94 87 ILE A O 1
ATOM 691 N N . VAL A 1 88 ? -2.546 -0.977 12.071 1.00 91.94 88 VAL A N 1
ATOM 692 C CA . VAL A 1 88 ? -1.282 -1.725 12.185 1.00 91.94 88 VAL A CA 1
ATOM 693 C C . VAL A 1 88 ? -0.781 -1.737 13.630 1.00 91.94 88 VAL A C 1
ATOM 695 O O . VAL A 1 88 ? -0.463 -2.804 14.160 1.00 91.94 88 VAL A O 1
ATOM 698 N N . ASN A 1 89 ? -0.770 -0.579 14.288 1.00 88.31 89 ASN A N 1
ATOM 699 C CA . ASN A 1 89 ? -0.284 -0.430 15.656 1.00 88.31 89 ASN A CA 1
ATOM 700 C C . ASN A 1 89 ? -1.128 -1.228 16.650 1.00 88.31 89 ASN A C 1
ATOM 702 O O . ASN A 1 89 ? -0.553 -1.843 17.545 1.00 88.31 89 ASN A O 1
ATOM 706 N N . HIS A 1 90 ? -2.451 -1.320 16.458 1.00 89.94 90 HIS A N 1
ATOM 707 C CA . HIS A 1 90 ? -3.299 -2.202 17.267 1.00 89.94 90 HIS A CA 1
ATOM 708 C C . HIS A 1 90 ? -2.779 -3.647 17.255 1.00 89.94 90 HIS A C 1
ATOM 710 O O . HIS A 1 90 ? -2.623 -4.271 18.306 1.00 89.94 90 HIS A O 1
ATOM 716 N N . PHE A 1 91 ? -2.482 -4.202 16.078 1.00 87.56 91 PHE A N 1
ATOM 717 C CA . PHE A 1 91 ? -2.007 -5.586 15.979 1.00 87.56 91 PHE A CA 1
ATOM 718 C C . PHE A 1 91 ? -0.574 -5.757 16.482 1.00 87.56 91 PHE A C 1
ATOM 720 O O . PHE A 1 91 ? -0.288 -6.746 17.153 1.00 87.56 91 PHE A O 1
ATOM 727 N N . LEU A 1 92 ? 0.312 -4.789 16.243 1.00 85.12 92 LEU A N 1
ATOM 728 C CA . LEU A 1 92 ? 1.669 -4.841 16.788 1.00 85.12 92 LEU A CA 1
ATOM 729 C C . LEU A 1 92 ? 1.666 -4.797 18.323 1.00 85.12 92 LEU A C 1
ATOM 731 O O . LEU A 1 92 ? 2.363 -5.585 18.952 1.00 85.12 92 LEU A O 1
ATOM 735 N N . GLN A 1 93 ? 0.837 -3.949 18.936 1.00 80.31 93 GLN A N 1
ATOM 736 C CA . GLN A 1 93 ? 0.737 -3.835 20.395 1.00 80.31 93 GLN A CA 1
ATOM 737 C C . GLN A 1 93 ? 0.041 -5.032 21.048 1.00 80.31 93 GLN A C 1
ATOM 739 O O . GLN A 1 93 ? 0.385 -5.410 22.163 1.00 80.31 93 GLN A O 1
ATOM 744 N N . THR A 1 94 ? -0.950 -5.627 20.379 1.00 70.88 94 THR A N 1
ATOM 745 C CA . THR A 1 94 ? -1.709 -6.751 20.952 1.00 70.88 94 THR A CA 1
ATOM 746 C C . THR A 1 94 ? -1.022 -8.102 20.794 1.00 70.88 94 THR A C 1
ATOM 748 O O . THR A 1 94 ? -1.307 -9.010 21.573 1.00 70.88 94 THR A O 1
ATOM 751 N N . VAL A 1 95 ? -0.128 -8.251 19.812 1.00 63.72 95 VAL A N 1
ATOM 752 C CA . VAL A 1 95 ? 0.581 -9.512 19.545 1.00 63.72 95 VAL A CA 1
ATOM 753 C C . VAL A 1 95 ? 1.988 -9.522 20.146 1.00 63.72 95 VAL A C 1
ATOM 755 O O . VAL A 1 95 ? 2.479 -10.594 20.497 1.00 63.72 95 VAL A O 1
ATOM 758 N N . ASN A 1 96 ? 2.636 -8.365 20.318 1.00 56.44 96 ASN A N 1
ATOM 759 C CA . ASN A 1 96 ? 3.946 -8.311 20.961 1.00 56.44 96 ASN A CA 1
ATOM 760 C C . ASN A 1 96 ? 3.814 -8.464 22.487 1.00 56.44 96 ASN A C 1
ATOM 762 O O . ASN A 1 96 ? 3.156 -7.643 23.130 1.00 56.44 96 ASN A O 1
ATOM 766 N N . PRO A 1 97 ? 4.484 -9.455 23.111 1.00 59.50 97 PRO A N 1
ATOM 767 C CA . PRO A 1 97 ? 4.699 -9.442 24.550 1.00 59.50 97 PRO A CA 1
ATOM 768 C C . PRO A 1 97 ? 5.305 -8.096 24.985 1.00 59.50 97 PRO A C 1
ATOM 770 O O . PRO A 1 97 ? 6.171 -7.579 24.271 1.00 59.50 97 PRO A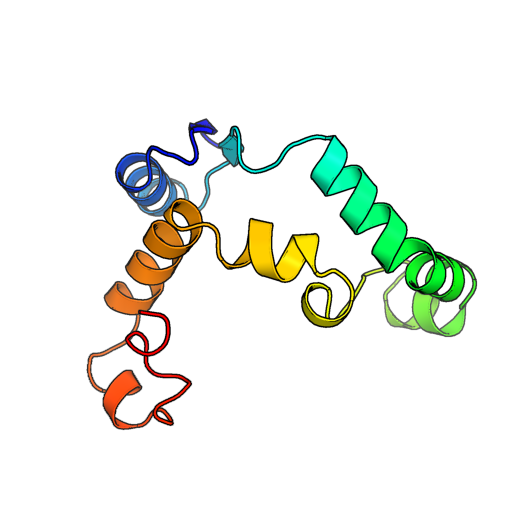 O 1
ATOM 773 N N . PRO A 1 98 ? 4.966 -7.561 26.176 1.00 59.38 98 PRO A N 1
ATOM 774 C CA . PRO A 1 98 ? 5.528 -6.302 26.695 1.00 59.38 98 PRO A CA 1
ATOM 775 C C . PRO A 1 98 ? 7.068 -6.258 26.733 1.00 59.38 98 PRO A C 1
ATOM 777 O O . PRO A 1 98 ? 7.686 -5.207 26.884 1.00 59.38 98 PRO A O 1
ATOM 780 N N . GLU A 1 99 ? 7.702 -7.422 26.641 1.00 61.41 99 GLU A N 1
ATOM 781 C CA . GLU A 1 99 ? 9.144 -7.633 26.690 1.00 61.41 99 GLU A CA 1
ATOM 782 C C . GLU A 1 99 ? 9.841 -7.415 25.337 1.00 61.41 99 GLU A C 1
ATOM 784 O O . GLU A 1 99 ? 11.041 -7.143 25.312 1.00 61.41 99 GLU A O 1
ATOM 789 N N . VAL A 1 100 ? 9.110 -7.479 24.214 1.00 58.84 100 VAL A N 1
ATOM 790 C CA . VAL A 1 100 ? 9.672 -7.248 22.869 1.00 58.84 100 VAL A CA 1
ATOM 791 C C . VAL A 1 100 ? 10.153 -5.805 22.725 1.00 58.84 100 VAL A C 1
ATOM 793 O O . VAL A 1 100 ? 11.235 -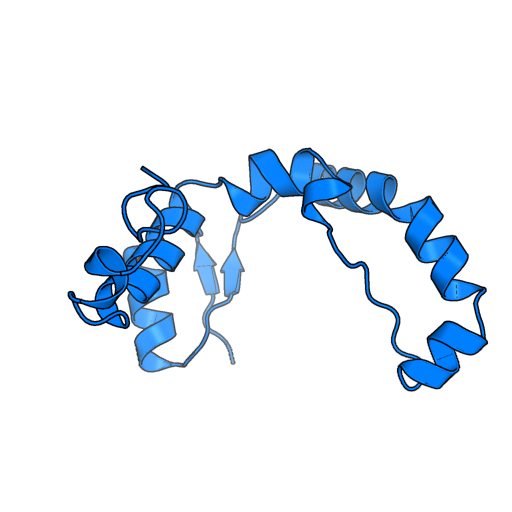5.568 22.188 1.00 58.84 100 VAL A O 1
ATOM 796 N N . ASP A 1 101 ? 9.418 -4.842 23.284 1.00 56.66 101 ASP A N 1
ATOM 797 C CA . ASP A 1 101 ? 9.821 -3.434 23.277 1.00 56.66 101 ASP A CA 1
ATOM 798 C C . ASP A 1 101 ? 11.054 -3.169 24.154 1.00 56.66 101 ASP A C 1
ATOM 800 O O . ASP A 1 101 ? 11.894 -2.349 23.788 1.00 56.66 101 ASP A O 1
ATOM 804 N N . LYS A 1 102 ? 11.217 -3.896 25.272 1.00 58.50 102 LYS A N 1
ATOM 805 C CA . LYS A 1 102 ? 12.375 -3.747 26.177 1.00 58.50 102 LYS A CA 1
ATOM 806 C C . LYS A 1 102 ? 13.700 -4.134 25.517 1.00 58.50 102 LYS A C 1
ATOM 808 O O . LYS A 1 102 ? 14.734 -3.571 25.860 1.00 58.50 102 LYS A O 1
ATOM 813 N N . ASN A 1 103 ? 13.655 -5.082 24.580 1.00 56.34 103 ASN A N 1
ATOM 814 C CA . ASN A 1 103 ? 14.825 -5.591 23.861 1.00 56.34 103 ASN A CA 1
ATOM 815 C C . ASN A 1 103 ? 14.963 -5.014 22.442 1.00 56.34 103 ASN A C 1
ATOM 817 O O . ASN A 1 103 ? 15.904 -5.352 21.721 1.00 56.34 103 ASN A O 1
ATOM 821 N N . SER A 1 104 ? 14.037 -4.153 22.020 1.00 55.78 104 SER A N 1
ATOM 822 C CA . SER A 1 104 ? 14.089 -3.510 20.711 1.00 55.78 104 SER A CA 1
ATOM 823 C C . SER A 1 104 ? 14.976 -2.269 20.754 1.00 55.78 104 SER A C 1
ATOM 825 O O . SER A 1 104 ? 14.952 -1.493 21.708 1.00 55.78 104 SER A O 1
ATOM 827 N N . MET A 1 105 ? 15.753 -2.032 19.689 1.00 52.53 105 MET A N 1
ATOM 828 C CA . MET A 1 105 ? 16.400 -0.728 19.512 1.00 52.53 105 MET A CA 1
ATOM 829 C C . MET A 1 105 ? 15.331 0.368 19.563 1.00 52.53 105 MET A C 1
ATOM 831 O O . MET A 1 105 ? 14.245 0.172 19.025 1.00 52.53 105 MET A O 1
ATOM 835 N N . ARG A 1 106 ? 15.637 1.531 20.152 1.00 55.47 106 ARG A N 1
ATOM 836 C CA . ARG A 1 106 ? 14.662 2.620 20.369 1.00 55.47 106 ARG A CA 1
ATOM 837 C C . ARG A 1 106 ? 13.876 3.010 19.108 1.00 55.47 106 ARG A C 1
ATOM 839 O O . ARG A 1 106 ? 12.712 3.348 19.224 1.00 55.47 106 ARG A O 1
ATOM 846 N N . ALA A 1 107 ? 14.478 2.894 17.920 1.00 53.22 107 ALA A N 1
ATOM 847 C CA . ALA A 1 107 ? 13.848 3.156 16.617 1.00 53.22 107 ALA A CA 1
ATOM 848 C C . ALA A 1 107 ? 12.928 2.029 16.086 1.00 53.22 107 ALA A C 1
ATOM 850 O O . ALA A 1 107 ? 12.366 2.151 15.005 1.00 53.22 107 ALA A O 1
ATOM 851 N N . ARG A 1 108 ? 12.832 0.900 16.793 1.00 48.91 108 ARG A N 1
ATOM 852 C CA . ARG A 1 108 ? 12.049 -0.299 16.437 1.00 48.91 108 ARG A CA 1
ATOM 853 C C . ARG A 1 108 ? 11.038 -0.690 17.516 1.00 48.91 108 ARG A C 1
ATOM 855 O O . ARG A 1 108 ? 10.396 -1.724 17.383 1.00 48.91 108 ARG A O 1
ATOM 862 N N . SER A 1 109 ? 10.932 0.097 18.587 1.00 54.97 109 SER A N 1
ATOM 863 C CA . SER A 1 109 ? 9.869 -0.089 19.572 1.00 54.97 109 SER A CA 1
ATOM 864 C C . SER A 1 109 ? 8.523 0.182 18.911 1.00 54.97 109 SER A C 1
ATOM 866 O O . SER A 1 109 ? 8.404 1.073 18.071 1.00 54.97 109 SER A O 1
ATOM 868 N N . THR A 1 110 ? 7.499 -0.543 19.344 1.00 56.25 110 THR A N 1
ATOM 869 C CA . THR A 1 110 ? 6.104 -0.333 18.945 1.00 56.25 110 THR A CA 1
ATOM 870 C C . THR A 1 110 ? 5.637 1.110 19.217 1.00 56.25 110 THR A C 1
ATOM 872 O O . THR A 1 110 ? 4.726 1.600 18.559 1.00 56.25 110 THR A O 1
ATOM 875 N N . ASN A 1 111 ? 6.311 1.827 20.127 1.00 53.12 111 ASN A N 1
ATOM 876 C CA . ASN A 1 111 ? 6.070 3.240 20.442 1.00 53.12 111 ASN A CA 1
ATOM 877 C C . ASN A 1 111 ? 6.928 4.234 19.634 1.00 53.12 111 ASN A C 1
ATOM 879 O O . ASN A 1 111 ? 6.787 5.436 19.817 1.00 53.12 111 ASN A O 1
ATOM 883 N N . ALA A 1 112 ? 7.851 3.772 18.787 1.00 48.66 112 ALA A N 1
ATOM 884 C CA . ALA A 1 112 ? 8.785 4.634 18.052 1.00 48.66 112 ALA A CA 1
ATOM 885 C C . ALA A 1 112 ? 8.176 5.291 16.801 1.00 48.66 112 ALA A C 1
ATOM 887 O O . ALA A 1 112 ? 8.838 6.104 16.162 1.00 48.66 112 ALA A O 1
ATOM 888 N N . ILE A 1 113 ? 6.954 4.896 16.435 1.00 48.75 113 ILE A N 1
ATOM 889 C CA . ILE A 1 113 ? 6.204 5.394 15.271 1.00 48.75 113 ILE A CA 1
ATOM 890 C C . ILE A 1 113 ? 5.150 6.440 15.715 1.00 48.75 113 ILE A C 1
ATOM 892 O O . ILE A 1 113 ? 4.322 6.868 14.918 1.00 48.75 113 ILE A O 1
ATOM 896 N N . LEU A 1 114 ? 5.180 6.856 16.991 1.00 44.22 114 LEU A N 1
ATOM 897 C CA . LEU A 1 114 ? 4.378 7.958 17.536 1.00 44.22 114 LEU A CA 1
ATOM 898 C C . LEU A 1 114 ? 5.126 9.292 17.450 1.00 44.22 114 LEU A C 1
ATOM 900 O O . LEU A 1 114 ? 6.308 9.328 17.865 1.00 44.22 114 LEU A O 1
#

Secondary structure (DSSP, 8-state):
---EEETT-HHHHHHHHHHHS--EEETSS-HHHHHHHHHHHHHHHHHHHH-HHHHHHTTT-----SHHHH-HIIIIIIIT-HHHHHHHHHHHHHHS-HHHHHTS-GGGSTTTT-

Organism: Photinus pyralis (NCBI:txid7054)

Foldseek 3Di:
DAAEDALQCLVVQLVSCVVPVHHHHPPQDDPVLVVQLCVLCVVVQVVCQPDPVNCVVVVNDDDDPPSLVRGVSCVCRRPLPPSVLSNVLVCVVVVDDPCVQVPDDCCPHSPNSD

Radius of gyration: 17.5 Å; chains: 1; bounding box: 34×28×46 Å

pLDDT: mean 86.97, std 15.38, range [44.22, 98.25]